Protein AF-A0A9W9V3A5-F1 (afdb_monomer_lite)

Foldseek 3Di:
DDDDDDPPPPVPDPPPDFDADDPCQDQDPDFFDWAWEDDVHIDIDTHGQLQFAKAFAAAALVGNVDTDMDGDRDQHDPPDGSPDDPLPPPVQCLWQQFQLVLCPVQDDCVQCVPPDNGPVSLQVVLVVCQVVCVVDDDDTNHPHPNNHGHDHPVSVVSSVVSSVVRCVVRPD

Radius of gyration: 18.37 Å; chains: 1; bounding box: 47×62×48 Å

Organism: Penicillium brevicompactum (NCBI:txid5074)

Secondary structure (DSSP, 8-state):
--PPP----GGGS--TT-----S--S--SS--EEEEEESSSEEEEEE-GGGS-EEEEEEETTEEEEEEEEE-GGG--TTS-TT---IIIIIHHIIIIIIHHHHHHHS-HHHHTTS-SSHHHHHHHHHHHHHHHTTS------------EEE-GGGHHHHHHHHHHHHHHH--

pLDDT: mean 73.58, std 19.22, range [29.83, 95.62]

Structure (mmCIF, N/CA/C/O backbone):
data_AF-A0A9W9V3A5-F1
#
_entry.id   AF-A0A9W9V3A5-F1
#
loop_
_atom_site.group_PDB
_atom_site.id
_atom_site.type_symbol
_atom_site.label_atom_id
_atom_site.label_alt_id
_atom_site.label_comp_id
_atom_site.label_asym_id
_atom_site.label_entity_id
_atom_site.label_seq_id
_atom_site.pdbx_PDB_ins_code
_atom_site.Cartn_x
_atom_site.Cartn_y
_atom_site.Cartn_z
_atom_site.occupancy
_atom_site.B_iso_or_equiv
_atom_site.auth_seq_id
_atom_site.auth_comp_id
_atom_site.auth_asym_id
_atom_site.auth_atom_id
_atom_site.pdbx_PDB_model_num
ATOM 1 N N . MET A 1 1 ? 33.929 40.866 1.825 1.00 35.31 1 MET A N 1
ATOM 2 C CA . MET A 1 1 ? 32.523 40.787 2.264 1.00 35.31 1 MET A CA 1
ATOM 3 C C . MET A 1 1 ? 31.870 39.691 1.436 1.00 35.31 1 MET A C 1
ATOM 5 O O . MET A 1 1 ? 31.402 39.958 0.341 1.00 35.31 1 MET A O 1
ATOM 9 N N . LEU A 1 2 ? 32.013 38.442 1.880 1.00 35.41 2 LEU A N 1
ATOM 10 C CA . LEU A 1 2 ? 31.436 37.262 1.236 1.00 35.41 2 LEU A CA 1
ATOM 11 C C . LEU A 1 2 ? 30.301 36.798 2.141 1.00 35.41 2 LEU A C 1
ATOM 13 O O . LEU A 1 2 ? 30.510 36.622 3.339 1.00 35.41 2 LEU A O 1
ATOM 17 N N . VAL A 1 3 ? 29.105 36.734 1.571 1.00 33.31 3 VAL A N 1
ATOM 18 C CA . VAL A 1 3 ? 27.872 36.361 2.258 1.00 33.31 3 VAL A CA 1
ATOM 19 C C . VAL A 1 3 ? 27.911 34.856 2.500 1.00 33.31 3 VAL A C 1
ATOM 21 O O . VAL A 1 3 ? 28.187 34.081 1.585 1.00 33.31 3 VAL A O 1
ATOM 24 N N . ASP A 1 4 ? 27.697 34.492 3.757 1.00 32.41 4 ASP A N 1
ATOM 25 C CA . ASP A 1 4 ? 27.685 33.134 4.286 1.00 32.41 4 ASP A CA 1
ATOM 26 C C . ASP A 1 4 ? 26.657 32.274 3.532 1.00 32.41 4 ASP A C 1
ATOM 28 O O . ASP A 1 4 ? 25.507 32.677 3.342 1.00 32.41 4 ASP A O 1
ATOM 32 N N . SER A 1 5 ? 27.082 31.100 3.066 1.00 32.78 5 SER A N 1
ATOM 33 C CA . SER A 1 5 ? 26.172 30.099 2.499 1.00 32.78 5 SER A CA 1
ATOM 34 C C . SER A 1 5 ? 25.372 29.466 3.643 1.00 32.78 5 SER A C 1
ATOM 36 O O . SER A 1 5 ? 25.963 29.183 4.687 1.00 32.78 5 SER A O 1
ATOM 38 N N . PRO A 1 6 ? 24.056 29.221 3.503 1.00 37.00 6 PRO A N 1
ATOM 39 C CA . PRO A 1 6 ? 23.270 28.652 4.589 1.00 37.00 6 PRO A CA 1
ATOM 40 C C . PRO A 1 6 ? 23.782 27.245 4.919 1.00 37.00 6 PRO A C 1
ATOM 42 O O . PRO A 1 6 ? 23.708 26.324 4.106 1.00 37.00 6 PRO A O 1
ATOM 45 N N . GLN A 1 7 ? 24.329 27.108 6.126 1.00 37.56 7 GLN A N 1
ATOM 46 C CA . GLN A 1 7 ? 24.749 25.850 6.732 1.00 37.56 7 GLN A CA 1
ATOM 47 C C . GLN A 1 7 ? 23.525 24.930 6.841 1.00 37.56 7 GLN A C 1
ATOM 49 O O . GLN A 1 7 ? 22.661 25.125 7.696 1.00 37.56 7 GLN A O 1
ATOM 54 N N . VAL A 1 8 ? 23.437 23.933 5.959 1.00 37.78 8 VAL A N 1
ATOM 55 C CA . VAL A 1 8 ? 22.486 22.826 6.107 1.00 37.78 8 VAL A CA 1
ATOM 56 C C . VAL A 1 8 ? 22.862 22.083 7.388 1.00 37.78 8 VAL A C 1
ATOM 58 O O . VAL A 1 8 ? 23.990 21.610 7.532 1.00 37.78 8 VAL A O 1
ATOM 61 N N . LEU A 1 9 ? 21.936 22.040 8.348 1.00 32.66 9 LEU A N 1
ATOM 62 C CA . LEU A 1 9 ? 22.164 21.461 9.669 1.00 32.66 9 LEU A CA 1
ATOM 63 C C . LEU A 1 9 ? 22.608 19.985 9.539 1.00 32.66 9 LEU A C 1
ATOM 65 O O . LEU A 1 9 ? 21.946 19.221 8.835 1.00 32.66 9 LEU A O 1
ATOM 69 N N . PRO A 1 10 ? 23.686 19.541 10.217 1.00 36.53 10 PRO A N 1
ATOM 70 C CA . PRO A 1 10 ? 24.295 18.216 10.012 1.00 36.53 10 PRO A CA 1
ATOM 71 C C . PRO A 1 10 ? 23.384 17.005 10.264 1.00 36.53 10 PRO A C 1
ATOM 73 O O . PRO A 1 10 ? 23.710 15.898 9.849 1.00 36.53 10 PRO A O 1
ATOM 76 N N . TRP A 1 11 ? 22.250 17.193 10.942 1.00 39.78 11 TRP A N 1
ATOM 77 C CA . TRP A 1 11 ? 21.275 16.139 11.235 1.00 39.78 11 TRP A CA 1
ATOM 78 C C . TRP A 1 11 ? 20.201 15.962 10.145 1.00 39.78 11 TRP A C 1
ATOM 80 O O . TRP A 1 11 ? 19.382 15.057 10.253 1.00 39.78 11 TRP A O 1
ATOM 90 N N . LEU A 1 12 ? 20.230 16.773 9.079 1.00 29.83 12 LEU A N 1
ATOM 91 C CA . LEU A 1 12 ? 19.416 16.601 7.864 1.00 29.83 12 LEU A CA 1
ATOM 92 C C . LEU A 1 12 ? 20.089 15.715 6.800 1.00 29.83 12 LEU A C 1
ATOM 94 O O . LEU A 1 12 ? 19.593 15.601 5.682 1.00 29.83 12 LEU A O 1
ATOM 98 N N . GLN A 1 13 ? 21.218 15.077 7.118 1.00 31.78 13 GLN A N 1
ATOM 99 C CA . GLN A 1 13 ? 21.800 14.071 6.234 1.00 31.78 13 GLN A CA 1
ATOM 100 C C . GLN A 1 13 ? 21.011 12.763 6.390 1.00 31.78 13 GLN A C 1
ATOM 102 O O . GLN A 1 13 ? 20.985 12.224 7.502 1.00 31.78 13 GLN A O 1
ATOM 107 N N . PRO A 1 14 ? 20.391 12.206 5.328 1.00 34.88 14 PRO A N 1
ATOM 108 C CA . PRO A 1 14 ? 19.878 10.848 5.409 1.00 34.88 14 PRO A CA 1
ATOM 109 C C . PRO A 1 14 ? 21.059 9.942 5.756 1.00 34.88 14 PRO A C 1
ATOM 111 O O . PRO A 1 14 ? 22.063 9.907 5.041 1.00 34.88 14 PRO A O 1
ATOM 114 N N . ALA A 1 15 ? 20.969 9.265 6.899 1.00 37.94 15 ALA A N 1
ATOM 115 C CA . ALA A 1 15 ? 21.978 8.331 7.368 1.00 37.94 15 ALA A CA 1
ATOM 116 C C . ALA A 1 15 ? 22.098 7.155 6.382 1.00 37.94 15 ALA A C 1
ATOM 118 O O . ALA A 1 15 ? 21.490 6.102 6.552 1.00 37.94 15 ALA A O 1
ATOM 119 N N . SER A 1 16 ? 22.894 7.328 5.328 1.00 46.62 16 SER A N 1
ATOM 120 C CA . SER A 1 16 ? 23.267 6.244 4.426 1.00 46.62 16 SER A CA 1
ATOM 121 C C . SER A 1 16 ? 24.001 5.157 5.222 1.00 46.62 16 SER A C 1
ATOM 123 O O . SER A 1 16 ? 25.076 5.411 5.760 1.00 46.62 16 SER A O 1
ATOM 125 N N . ASN A 1 17 ? 23.354 3.988 5.377 1.00 37.56 17 ASN A N 1
ATOM 126 C CA . ASN A 1 17 ? 23.959 2.637 5.419 1.00 37.56 17 ASN A CA 1
ATOM 127 C C . ASN A 1 17 ? 23.009 1.497 5.854 1.00 37.56 17 ASN A C 1
ATOM 129 O O . ASN A 1 17 ? 23.439 0.346 5.908 1.00 37.56 17 ASN A O 1
ATOM 133 N N . GLY A 1 18 ? 21.724 1.748 6.117 1.00 39.84 18 GLY A N 1
ATOM 134 C CA . GLY A 1 18 ? 20.725 0.676 6.222 1.00 39.84 18 GLY A CA 1
ATOM 135 C C . GLY A 1 18 ? 20.010 0.474 4.897 1.00 39.84 18 GLY A C 1
ATOM 136 O O . GLY A 1 18 ? 19.291 1.373 4.470 1.00 39.84 18 GLY A O 1
ATOM 137 N N . LYS A 1 19 ? 20.187 -0.674 4.231 1.00 41.69 19 LYS A N 1
ATOM 138 C CA . LYS A 1 19 ? 19.255 -1.047 3.158 1.00 41.69 19 LYS A CA 1
ATOM 139 C C . LYS A 1 19 ? 17.892 -1.328 3.810 1.00 41.69 19 LYS A C 1
ATOM 141 O O . LYS A 1 19 ? 17.880 -2.060 4.799 1.00 41.69 19 LYS A O 1
ATOM 146 N N . PRO A 1 20 ? 16.772 -0.790 3.295 1.00 47.53 20 PRO A N 1
ATOM 147 C CA . PRO A 1 20 ? 15.451 -1.262 3.697 1.00 47.53 20 PRO A CA 1
ATOM 148 C C . PRO A 1 20 ? 15.412 -2.781 3.510 1.00 47.53 20 PRO A C 1
ATOM 150 O O . PRO A 1 20 ? 15.894 -3.281 2.495 1.00 47.53 20 PRO A O 1
ATOM 153 N N . VAL A 1 21 ? 14.906 -3.530 4.486 1.00 49.16 21 VAL A N 1
ATOM 154 C CA . VAL A 1 21 ? 14.786 -4.984 4.369 1.00 49.16 21 VAL A CA 1
ATOM 155 C C . VAL A 1 21 ? 13.323 -5.309 4.560 1.00 49.16 21 VAL A C 1
ATOM 157 O O . VAL A 1 21 ? 12.792 -5.163 5.655 1.00 49.16 21 VAL A O 1
ATOM 160 N N . SER A 1 22 ? 12.672 -5.750 3.489 1.00 60.59 22 SER A N 1
ATOM 161 C CA . SER A 1 22 ? 11.325 -6.293 3.606 1.00 60.59 22 SER A CA 1
ATOM 162 C C . SER A 1 22 ? 11.315 -7.475 4.585 1.00 60.59 22 SER A C 1
ATOM 164 O O . SER A 1 22 ? 12.246 -8.285 4.597 1.00 60.59 22 SER A O 1
ATOM 166 N N . ASN A 1 23 ? 10.265 -7.591 5.396 1.00 63.81 23 ASN A N 1
ATOM 167 C CA . ASN A 1 23 ? 9.961 -8.779 6.198 1.00 63.81 23 ASN A CA 1
ATOM 168 C C . ASN A 1 23 ? 9.362 -9.923 5.352 1.00 63.81 23 ASN A C 1
ATOM 170 O O . ASN A 1 23 ? 9.443 -11.089 5.747 1.00 63.81 23 ASN A O 1
ATOM 174 N N . LEU A 1 24 ? 8.878 -9.637 4.139 1.00 73.75 24 LEU A N 1
ATOM 175 C CA . LEU A 1 24 ? 8.535 -10.634 3.125 1.00 73.75 24 LEU A CA 1
ATOM 176 C C . LEU A 1 24 ? 9.816 -11.137 2.435 1.00 73.75 24 LEU A C 1
ATOM 178 O O . LEU A 1 24 ? 10.090 -10.827 1.281 1.00 73.75 24 LEU A O 1
ATOM 182 N N . GLN A 1 25 ? 10.623 -11.918 3.156 1.00 67.69 25 GLN A N 1
ATOM 183 C CA . GLN A 1 25 ? 11.952 -12.368 2.700 1.00 67.69 25 GLN A CA 1
ATOM 184 C C . GLN A 1 25 ? 11.929 -13.690 1.921 1.00 67.69 25 GLN A C 1
ATOM 186 O O . GLN A 1 25 ? 12.895 -14.040 1.242 1.00 67.69 25 GLN A O 1
ATOM 191 N N . GLY A 1 26 ? 10.837 -14.449 2.035 1.00 67.62 26 GLY A N 1
ATOM 192 C CA . GLY A 1 26 ? 10.727 -15.810 1.521 1.00 67.62 26 GLY A CA 1
ATOM 193 C C . GLY A 1 26 ? 9.776 -15.950 0.336 1.00 67.62 26 GLY A C 1
ATOM 194 O O . GLY A 1 26 ? 8.826 -15.184 0.150 1.00 67.62 26 GLY A O 1
ATOM 195 N N . SER A 1 27 ? 9.986 -16.993 -0.469 1.00 69.38 27 SER A N 1
ATOM 196 C CA . SER A 1 27 ? 8.950 -17.420 -1.408 1.00 69.38 27 SER A CA 1
ATOM 197 C C . SER A 1 27 ? 7.781 -17.997 -0.626 1.00 69.38 27 SER A C 1
ATOM 199 O O . SER A 1 27 ? 7.885 -19.081 -0.062 1.00 69.38 27 SER A O 1
ATOM 201 N N . LEU A 1 28 ? 6.650 -17.300 -0.648 1.00 73.75 28 LEU A N 1
ATOM 202 C CA . LEU A 1 28 ? 5.370 -17.928 -0.353 1.00 73.75 28 LEU A CA 1
ATOM 203 C C . LEU A 1 28 ? 5.095 -18.982 -1.441 1.00 73.75 28 LEU A C 1
ATOM 205 O O . LEU A 1 28 ? 5.485 -18.786 -2.599 1.00 73.75 28 LEU A O 1
ATOM 209 N N . HIS A 1 29 ? 4.432 -20.089 -1.095 1.00 77.56 29 HIS A N 1
ATOM 210 C CA . HIS A 1 29 ? 3.949 -21.102 -2.052 1.00 77.56 29 HIS A CA 1
ATOM 211 C C . HIS A 1 29 ? 2.730 -20.589 -2.838 1.00 77.56 29 HIS A C 1
ATOM 213 O O . HIS A 1 29 ? 1.709 -21.257 -2.958 1.00 77.56 29 HIS A O 1
ATOM 219 N N . LEU A 1 30 ? 2.836 -19.360 -3.329 1.00 82.00 30 LEU A N 1
ATOM 220 C CA . LEU A 1 30 ? 1.846 -18.683 -4.142 1.00 82.00 30 LEU A CA 1
ATOM 221 C C . LEU A 1 30 ? 2.347 -18.628 -5.577 1.00 82.00 30 LEU A C 1
ATOM 223 O O . LEU A 1 30 ? 3.558 -18.588 -5.834 1.00 82.00 30 LEU A O 1
ATOM 227 N N . ASP A 1 31 ? 1.404 -18.594 -6.512 1.00 85.94 31 ASP A N 1
ATOM 228 C CA . ASP A 1 31 ? 1.739 -18.391 -7.909 1.00 85.94 31 ASP A CA 1
ATOM 229 C C . ASP A 1 31 ? 2.520 -17.090 -8.086 1.00 85.94 31 ASP A C 1
ATOM 231 O O . ASP A 1 31 ? 2.234 -16.049 -7.487 1.00 85.94 31 ASP A O 1
ATOM 235 N N . ARG A 1 32 ? 3.530 -17.151 -8.954 1.00 90.19 32 ARG A N 1
ATOM 236 C CA . ARG A 1 32 ? 4.250 -15.953 -9.388 1.00 90.19 32 ARG A CA 1
ATOM 237 C C . ARG A 1 32 ? 3.258 -14.967 -10.002 1.00 90.19 32 ARG A C 1
ATOM 239 O O . ARG A 1 32 ? 2.306 -15.385 -10.646 1.00 90.19 32 ARG A O 1
ATOM 246 N N . ILE A 1 33 ? 3.514 -13.672 -9.891 1.00 91.06 33 ILE A N 1
ATOM 247 C CA . ILE A 1 33 ? 2.696 -12.632 -10.523 1.00 91.06 33 ILE A CA 1
ATOM 248 C C . ILE A 1 33 ? 3.418 -12.021 -11.720 1.00 91.06 33 ILE A C 1
ATOM 250 O O . ILE A 1 33 ? 4.641 -12.128 -11.854 1.00 91.06 33 ILE A O 1
ATOM 254 N N . SER A 1 34 ? 2.645 -11.432 -12.631 1.00 93.38 34 SER A N 1
ATOM 255 C CA . SER A 1 34 ? 3.188 -10.725 -13.791 1.00 93.38 34 SER A CA 1
ATOM 256 C C . SER A 1 34 ? 3.684 -9.351 -13.359 1.00 93.38 34 SER A C 1
ATOM 258 O O . SER A 1 34 ? 2.938 -8.591 -12.752 1.00 93.38 34 SER A O 1
ATOM 260 N N . VAL A 1 35 ? 4.941 -9.049 -13.672 1.00 92.38 35 VAL A N 1
ATOM 261 C CA . VAL A 1 35 ? 5.561 -7.740 -13.445 1.00 92.38 35 VAL A CA 1
ATOM 262 C C . VAL A 1 35 ? 5.892 -7.092 -14.778 1.00 92.38 35 VAL A C 1
ATOM 264 O O . VAL A 1 35 ? 6.255 -7.786 -15.734 1.00 92.38 35 VAL A O 1
ATOM 267 N N . HIS A 1 36 ? 5.793 -5.768 -14.831 1.00 89.81 36 HIS A N 1
ATOM 268 C CA . HIS A 1 36 ? 5.954 -4.980 -16.047 1.00 89.81 36 HIS A CA 1
ATOM 269 C C . HIS A 1 36 ? 6.958 -3.862 -15.805 1.00 89.81 36 HIS A C 1
ATOM 271 O O . HIS A 1 36 ? 6.952 -3.243 -14.745 1.00 89.81 36 HIS A O 1
ATOM 277 N N . TRP A 1 37 ? 7.821 -3.603 -16.785 1.00 88.81 37 TRP A N 1
ATOM 278 C CA . TRP A 1 37 ? 8.745 -2.475 -16.724 1.00 88.81 37 TRP A CA 1
ATOM 279 C C . TRP A 1 37 ? 9.079 -1.954 -18.114 1.00 88.81 37 TRP A C 1
ATOM 281 O O . TRP A 1 37 ? 8.991 -2.683 -19.105 1.00 88.81 37 TRP A O 1
ATOM 291 N N . HIS A 1 38 ? 9.462 -0.682 -18.181 1.00 82.81 38 HIS A N 1
ATOM 292 C CA . HIS A 1 38 ? 9.751 0.004 -19.436 1.00 82.81 38 HIS A CA 1
ATOM 293 C C . HIS A 1 38 ? 11.222 0.392 -19.522 1.00 82.81 38 HIS A C 1
ATOM 295 O O . HIS A 1 38 ? 11.650 1.319 -18.837 1.00 82.81 38 HIS A O 1
ATOM 301 N N . ASP A 1 39 ? 11.992 -0.329 -20.322 1.00 79.75 39 ASP A N 1
ATOM 302 C CA . ASP A 1 39 ? 13.372 0.044 -20.655 1.00 79.75 39 ASP A CA 1
ATOM 303 C C . ASP A 1 39 ? 13.361 0.823 -21.984 1.00 79.75 39 ASP A C 1
ATOM 305 O O . ASP A 1 39 ? 12.627 1.801 -22.081 1.00 79.75 39 ASP A O 1
ATOM 309 N N . ASP A 1 40 ? 14.016 0.342 -23.045 1.00 85.06 40 ASP A N 1
ATOM 310 C CA . ASP A 1 40 ? 13.791 0.838 -24.421 1.00 85.06 40 ASP A CA 1
ATOM 311 C C . ASP A 1 40 ? 12.470 0.342 -25.039 1.00 85.06 40 ASP A C 1
ATOM 313 O O . ASP A 1 40 ? 11.973 0.863 -26.034 1.00 85.06 40 ASP A O 1
ATOM 317 N N . ARG A 1 41 ? 11.919 -0.737 -24.477 1.00 88.31 41 ARG A N 1
ATOM 318 C CA . ARG A 1 41 ? 10.671 -1.378 -24.902 1.00 88.31 41 ARG A CA 1
ATOM 319 C C . ARG A 1 41 ? 9.942 -1.949 -23.691 1.00 88.31 41 ARG A C 1
ATOM 321 O O . ARG A 1 41 ? 10.610 -2.319 -22.717 1.00 88.31 41 ARG A O 1
ATOM 328 N N . PRO A 1 42 ? 8.607 -2.085 -23.742 1.00 89.94 42 PRO A N 1
ATOM 329 C CA . PRO A 1 42 ? 7.855 -2.738 -22.681 1.00 89.94 42 PRO A CA 1
ATOM 330 C C . PRO A 1 42 ? 8.325 -4.186 -22.501 1.00 89.94 42 PRO A C 1
ATOM 332 O O . PRO A 1 42 ? 8.502 -4.937 -23.465 1.00 89.94 42 PRO A O 1
ATOM 335 N N . ARG A 1 43 ? 8.555 -4.573 -21.247 1.00 91.69 43 ARG A N 1
ATOM 336 C CA . ARG A 1 43 ? 8.970 -5.919 -20.847 1.00 91.69 43 ARG A CA 1
ATOM 337 C C . ARG A 1 43 ? 7.994 -6.494 -19.830 1.00 91.69 43 ARG A C 1
ATOM 339 O O . ARG A 1 43 ? 7.346 -5.765 -19.080 1.00 91.69 43 ARG A O 1
ATOM 346 N N . THR A 1 44 ? 7.926 -7.820 -19.782 1.00 93.19 44 THR A N 1
ATOM 347 C CA . THR A 1 44 ? 7.107 -8.552 -18.812 1.00 93.19 44 THR A CA 1
ATOM 348 C C . THR A 1 44 ? 7.851 -9.786 -18.329 1.00 93.19 44 THR A C 1
ATOM 350 O O . THR A 1 44 ? 8.570 -10.429 -19.094 1.00 93.19 44 THR A O 1
ATOM 353 N N . ALA A 1 45 ? 7.691 -10.119 -17.051 1.00 93.12 45 ALA A N 1
ATOM 354 C CA . ALA A 1 45 ? 8.225 -11.339 -16.459 1.00 93.12 45 ALA A CA 1
ATOM 355 C C . ALA A 1 45 ? 7.289 -11.877 -15.373 1.00 93.12 45 ALA A C 1
ATOM 357 O O . ALA A 1 45 ? 6.367 -11.194 -14.936 1.00 93.12 45 ALA A O 1
ATOM 358 N N . ARG A 1 46 ? 7.548 -13.106 -14.916 1.00 93.75 46 ARG A N 1
ATOM 359 C CA . ARG A 1 46 ? 6.877 -13.705 -13.754 1.00 93.75 46 ARG A CA 1
ATOM 360 C C . ARG A 1 46 ? 7.822 -13.688 -12.556 1.00 93.75 46 ARG A C 1
ATOM 362 O O . ARG A 1 46 ? 8.971 -14.129 -12.682 1.00 93.75 46 ARG A O 1
ATOM 369 N N . ARG A 1 47 ? 7.359 -13.183 -11.414 1.00 90.75 47 ARG A N 1
ATOM 370 C CA . ARG A 1 47 ? 8.149 -13.042 -10.179 1.00 90.75 47 ARG A CA 1
ATOM 371 C C . ARG A 1 47 ? 7.372 -13.520 -8.962 1.00 90.75 47 ARG A C 1
ATOM 373 O O . ARG A 1 47 ? 6.151 -13.412 -8.930 1.00 90.75 47 ARG A O 1
ATOM 380 N N . SER A 1 48 ? 8.080 -14.072 -7.980 1.00 89.56 48 SER A N 1
ATOM 381 C CA . SER A 1 48 ? 7.481 -14.340 -6.668 1.00 89.56 48 SER A CA 1
ATOM 382 C C . SER A 1 48 ? 7.120 -13.013 -5.985 1.00 89.56 48 SER A C 1
ATOM 384 O O . SER A 1 48 ? 7.709 -11.978 -6.303 1.00 89.56 48 SER A O 1
ATOM 386 N N . LEU A 1 49 ? 6.173 -13.028 -5.042 1.00 87.31 49 LEU A N 1
ATOM 387 C CA . LEU A 1 49 ? 5.697 -11.801 -4.382 1.00 87.31 49 LEU A CA 1
ATOM 388 C C . LEU A 1 49 ? 6.825 -11.017 -3.696 1.00 87.31 49 LEU A C 1
ATOM 390 O O . LEU A 1 49 ? 6.949 -9.822 -3.935 1.00 87.31 49 LEU A O 1
ATOM 394 N N . HIS A 1 50 ? 7.720 -11.702 -2.973 1.00 84.44 50 HIS A N 1
ATOM 395 C CA . HIS A 1 50 ? 8.893 -11.080 -2.340 1.00 84.44 50 HIS A CA 1
ATOM 396 C C . HIS A 1 50 ? 9.873 -10.434 -3.332 1.00 84.44 50 HIS A C 1
ATOM 398 O O . HIS A 1 50 ? 10.744 -9.688 -2.929 1.00 84.44 50 HIS A O 1
ATOM 404 N N . GLN A 1 51 ? 9.778 -10.726 -4.631 1.00 86.62 51 GLN A N 1
ATOM 405 C CA . GLN A 1 51 ? 10.630 -10.123 -5.666 1.00 86.62 51 GLN A CA 1
ATOM 406 C C . GLN A 1 51 ? 9.932 -8.975 -6.402 1.00 86.62 51 GLN A C 1
ATOM 408 O O . GLN A 1 51 ? 10.508 -8.384 -7.316 1.00 86.62 51 GLN A O 1
ATOM 413 N N . THR A 1 52 ? 8.672 -8.707 -6.069 1.00 87.38 52 THR A N 1
ATOM 414 C CA . THR A 1 52 ? 7.878 -7.625 -6.651 1.00 87.38 52 THR A CA 1
ATOM 415 C C . THR A 1 52 ? 7.912 -6.437 -5.706 1.00 87.38 52 THR A C 1
ATOM 417 O O . THR A 1 52 ? 7.865 -6.674 -4.502 1.00 87.38 52 THR A O 1
ATOM 420 N N . PRO A 1 53 ? 7.968 -5.183 -6.190 1.00 86.25 53 PRO A N 1
ATOM 421 C CA . PRO A 1 53 ? 7.969 -4.060 -5.277 1.00 86.25 53 PRO A CA 1
ATOM 422 C C . PRO A 1 53 ? 6.739 -4.024 -4.390 1.00 86.25 53 PRO A C 1
ATOM 424 O O . PRO A 1 53 ? 5.633 -4.259 -4.879 1.00 86.25 53 PRO A O 1
ATOM 427 N N . HIS A 1 54 ? 6.934 -3.787 -3.097 1.00 82.50 54 HIS A N 1
ATOM 428 C CA . HIS A 1 54 ? 5.850 -3.833 -2.126 1.00 82.50 54 HIS A CA 1
ATOM 429 C C . HIS A 1 54 ? 6.113 -2.984 -0.886 1.00 82.50 54 HIS A C 1
ATOM 431 O O . HIS A 1 54 ? 7.255 -2.662 -0.568 1.00 82.50 54 HIS A O 1
ATOM 437 N N . LEU A 1 55 ? 5.024 -2.668 -0.189 1.00 79.12 55 LEU A N 1
ATOM 438 C CA . LEU A 1 55 ? 5.008 -2.029 1.123 1.00 79.12 55 LEU A CA 1
ATOM 439 C C . LEU A 1 55 ? 4.284 -2.929 2.121 1.00 79.12 55 LEU A C 1
ATOM 441 O O . LEU A 1 55 ? 3.252 -3.519 1.784 1.00 79.12 55 LEU A O 1
ATOM 445 N N . SER A 1 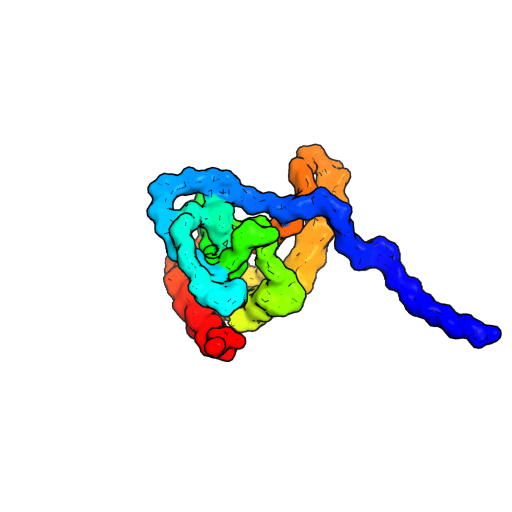56 ? 4.806 -3.002 3.344 1.00 77.75 56 SER A N 1
ATOM 446 C CA . SER A 1 56 ? 4.063 -3.541 4.482 1.00 77.75 56 SER A CA 1
ATOM 447 C C . SER A 1 56 ? 3.006 -2.515 4.879 1.00 77.75 56 SER A C 1
ATOM 449 O O . SER A 1 56 ? 3.325 -1.365 5.185 1.00 77.75 56 SER A O 1
ATOM 451 N N . PHE A 1 57 ? 1.739 -2.903 4.774 1.00 78.62 57 PHE A N 1
ATOM 452 C CA . PHE A 1 57 ? 0.604 -1.996 4.922 1.00 78.62 57 PHE A CA 1
ATOM 453 C C . PHE A 1 57 ? -0.022 -2.024 6.314 1.00 78.62 57 PHE A C 1
ATOM 455 O O . PHE A 1 57 ? -0.616 -1.034 6.740 1.00 78.62 57 PHE A O 1
ATOM 462 N N . GLY A 1 58 ? 0.066 -3.160 7.001 1.00 79.88 58 GLY A N 1
ATOM 463 C CA . GLY A 1 58 ? -0.473 -3.291 8.343 1.00 79.88 58 GLY A CA 1
ATOM 464 C C . GLY A 1 58 ? -0.774 -4.724 8.729 1.00 79.88 58 GLY A C 1
ATOM 465 O O . GLY A 1 58 ? -0.380 -5.675 8.056 1.00 79.88 58 GLY A O 1
ATOM 466 N N . ARG A 1 59 ? -1.494 -4.866 9.835 1.00 82.62 59 ARG A N 1
ATOM 467 C CA . ARG A 1 59 ? -1.977 -6.128 10.385 1.00 82.62 59 ARG A CA 1
ATOM 468 C C . ARG A 1 59 ? -3.472 -6.048 10.626 1.00 82.62 59 ARG A C 1
ATOM 470 O O . ARG A 1 59 ? -4.038 -4.965 10.769 1.00 82.62 59 ARG A O 1
ATOM 477 N N . LEU A 1 60 ? -4.118 -7.202 10.680 1.00 83.88 60 LEU A N 1
ATOM 478 C CA . LEU A 1 60 ? -5.521 -7.268 11.067 1.00 83.88 60 LEU A CA 1
ATOM 479 C C . LEU A 1 60 ? -5.662 -7.137 12.584 1.00 83.88 60 LEU A C 1
ATOM 481 O O . LEU A 1 60 ? -4.996 -7.848 13.330 1.00 83.88 60 LEU A O 1
ATOM 485 N N . GLU A 1 61 ? -6.572 -6.276 13.039 1.00 81.44 61 GLU A N 1
ATOM 486 C CA . GLU A 1 61 ? -6.794 -6.010 14.470 1.00 81.44 61 GLU A CA 1
ATOM 487 C C . GLU A 1 61 ? -7.140 -7.290 15.256 1.00 81.44 61 GLU A C 1
ATOM 489 O O . GLU A 1 61 ? -6.627 -7.514 16.349 1.00 81.44 61 GLU A O 1
ATOM 494 N N . ASN A 1 62 ? -7.939 -8.178 14.654 1.00 82.12 62 ASN A N 1
ATOM 495 C CA . ASN A 1 62 ? -8.348 -9.452 15.258 1.00 82.12 62 ASN A CA 1
ATOM 496 C C . ASN A 1 62 ? -7.422 -10.635 14.915 1.00 82.12 62 ASN A C 1
ATOM 498 O O . ASN A 1 62 ? -7.607 -11.719 15.461 1.00 82.12 62 ASN A O 1
ATOM 502 N N . PHE A 1 63 ? -6.465 -10.441 14.002 1.00 82.75 63 PHE A N 1
ATOM 503 C CA . PHE A 1 63 ? -5.532 -11.470 13.524 1.00 82.75 63 PHE A CA 1
ATOM 504 C C . PHE A 1 63 ? -4.140 -10.846 13.334 1.00 82.75 63 PHE A C 1
ATOM 506 O O . PHE A 1 63 ? -3.705 -10.632 12.200 1.00 82.75 63 PHE A O 1
ATOM 513 N N . PRO A 1 64 ? -3.442 -10.483 14.425 1.00 76.69 64 PRO A N 1
ATOM 514 C CA . PRO A 1 64 ? -2.168 -9.766 14.356 1.00 76.69 64 PRO A CA 1
ATOM 515 C C . PRO A 1 64 ? -1.044 -10.571 13.683 1.00 76.69 64 PRO A C 1
ATOM 517 O O . PRO A 1 64 ? -0.041 -9.997 13.266 1.00 76.69 64 PRO A O 1
ATOM 520 N N . GLU A 1 65 ? -1.195 -11.889 13.563 1.00 80.69 65 GLU A N 1
ATOM 521 C CA . GLU A 1 65 ? -0.323 -12.764 12.778 1.00 80.69 65 GLU A CA 1
ATOM 522 C C . GLU A 1 65 ? -0.500 -12.606 11.259 1.00 80.69 65 GLU A C 1
ATOM 524 O O . GLU A 1 65 ? 0.352 -13.053 10.490 1.00 80.69 65 GLU A O 1
ATOM 529 N N . VAL A 1 66 ? -1.591 -11.973 10.817 1.00 82.44 66 VAL A N 1
ATOM 530 C CA . VAL A 1 66 ? -1.873 -11.701 9.408 1.00 82.44 66 VAL A CA 1
ATOM 531 C C . VAL A 1 66 ? -1.371 -10.310 9.055 1.00 82.44 66 VAL A C 1
ATOM 533 O O . VAL A 1 66 ? -1.944 -9.294 9.450 1.00 82.44 66 VAL A O 1
ATOM 536 N N . GLU A 1 67 ? -0.310 -10.281 8.257 1.00 83.06 67 GLU A N 1
ATOM 537 C CA . GLU A 1 67 ? 0.242 -9.062 7.679 1.00 83.06 67 GLU A CA 1
ATOM 538 C C . GLU A 1 67 ? -0.321 -8.810 6.281 1.00 83.06 67 GLU A C 1
ATOM 540 O O . GLU A 1 67 ? -0.470 -9.718 5.459 1.00 83.06 67 GLU A O 1
ATOM 545 N N . ILE A 1 68 ? -0.614 -7.546 6.010 1.00 84.81 68 ILE A N 1
ATOM 546 C CA . ILE A 1 68 ? -1.155 -7.075 4.746 1.00 84.81 68 ILE A CA 1
ATOM 547 C C . ILE A 1 68 ? -0.045 -6.351 4.003 1.00 84.81 68 ILE A C 1
ATOM 549 O O . ILE A 1 68 ? 0.628 -5.479 4.551 1.00 84.81 68 ILE A O 1
ATOM 553 N N . TYR A 1 69 ? 0.105 -6.694 2.729 1.00 85.62 69 TYR A N 1
ATOM 554 C CA . TYR A 1 69 ? 1.091 -6.102 1.839 1.00 85.62 69 TYR A CA 1
ATOM 555 C C . TYR A 1 69 ? 0.407 -5.490 0.630 1.00 85.62 69 TYR A C 1
ATOM 557 O O . TYR A 1 69 ? -0.535 -6.055 0.070 1.00 85.62 69 TYR A O 1
ATOM 565 N N . LEU A 1 70 ? 0.938 -4.359 0.188 1.00 85.56 70 LEU A N 1
ATOM 566 C CA . LEU A 1 70 ? 0.549 -3.718 -1.058 1.00 85.56 70 LEU A CA 1
ATOM 567 C C . LEU A 1 70 ? 1.646 -3.935 -2.087 1.00 85.56 70 LEU A C 1
ATOM 569 O O . LEU A 1 70 ? 2.799 -3.594 -1.846 1.00 85.56 70 LEU A O 1
ATOM 573 N N . LEU A 1 71 ? 1.283 -4.518 -3.226 1.00 87.44 71 LEU A N 1
ATOM 574 C CA . LEU A 1 71 ? 2.207 -4.875 -4.301 1.00 87.44 71 LEU A CA 1
ATOM 575 C C . LEU A 1 71 ? 2.094 -3.880 -5.459 1.00 87.44 71 LEU A C 1
ATOM 577 O O . LEU A 1 71 ? 0.994 -3.500 -5.860 1.00 87.44 71 LEU A O 1
ATOM 581 N N . PHE A 1 72 ? 3.231 -3.552 -6.072 1.00 87.00 72 PHE A N 1
ATOM 582 C CA . PHE A 1 72 ? 3.349 -2.619 -7.193 1.00 87.00 72 PHE A CA 1
ATOM 583 C C . PHE A 1 72 ? 4.068 -3.271 -8.391 1.00 87.00 72 PHE A C 1
ATOM 585 O O . PHE A 1 72 ? 5.217 -2.941 -8.698 1.00 87.00 72 PHE A O 1
ATOM 592 N N . PRO A 1 73 ? 3.413 -4.190 -9.129 1.00 89.38 73 PRO A N 1
ATOM 593 C CA . PRO A 1 73 ? 4.060 -4.963 -10.197 1.00 89.38 73 PRO A CA 1
ATOM 594 C C . PRO A 1 73 ? 4.594 -4.128 -11.368 1.00 89.38 73 PRO A C 1
ATOM 596 O O . PRO A 1 73 ? 5.489 -4.578 -12.083 1.00 89.38 73 PRO A O 1
ATOM 599 N N . HIS A 1 74 ? 4.053 -2.923 -11.559 1.00 86.81 74 HIS A N 1
ATOM 600 C CA . HIS A 1 74 ? 4.454 -1.976 -12.606 1.00 86.81 74 HIS A CA 1
ATOM 601 C C . HIS A 1 74 ? 5.649 -1.095 -12.209 1.00 86.81 74 HIS A C 1
ATOM 603 O O . HIS A 1 74 ? 6.216 -0.415 -13.060 1.00 86.81 74 HIS A O 1
ATOM 609 N N . LEU A 1 75 ? 6.052 -1.117 -10.933 1.00 84.50 75 LEU A N 1
ATOM 610 C CA . LEU A 1 75 ? 7.259 -0.437 -10.456 1.00 84.50 75 LEU A CA 1
ATOM 611 C C . LEU A 1 75 ? 8.498 -1.341 -10.502 1.00 84.50 75 LEU A C 1
ATOM 613 O O . LEU A 1 75 ? 9.595 -0.898 -10.164 1.00 84.50 75 LEU A O 1
ATOM 617 N N . TYR A 1 76 ? 8.347 -2.604 -10.916 1.00 87.56 76 TYR A N 1
ATOM 618 C CA . TYR A 1 76 ? 9.451 -3.557 -10.964 1.00 87.56 76 TYR A CA 1
ATOM 619 C C . TYR A 1 76 ? 10.581 -3.052 -11.864 1.00 87.56 76 TYR A C 1
ATOM 621 O O . TYR A 1 76 ? 10.358 -2.579 -12.975 1.00 87.56 76 TYR A O 1
ATOM 629 N N . ARG A 1 77 ? 11.824 -3.197 -11.407 1.00 85.00 77 ARG A N 1
ATOM 630 C CA . ARG A 1 77 ? 13.027 -2.942 -12.202 1.00 85.00 77 ARG A CA 1
ATOM 631 C C . ARG A 1 77 ? 14.053 -4.025 -11.888 1.00 85.00 77 ARG A C 1
ATOM 633 O O . ARG A 1 77 ? 14.358 -4.208 -10.718 1.00 85.00 77 ARG A O 1
ATOM 640 N N . PRO A 1 78 ? 14.636 -4.711 -12.889 1.00 84.56 78 PRO A N 1
ATOM 641 C CA . PRO A 1 78 ? 15.688 -5.696 -12.629 1.00 84.56 78 PRO A CA 1
ATOM 642 C C . PRO A 1 78 ? 16.920 -5.121 -11.915 1.00 84.56 78 PRO A C 1
ATOM 644 O O . PRO A 1 78 ? 17.626 -5.860 -11.242 1.00 84.56 78 PRO A O 1
ATOM 647 N N . SER A 1 79 ? 17.187 -3.824 -12.091 1.00 81.69 79 SER A N 1
ATOM 648 C CA . SER A 1 79 ? 18.327 -3.110 -11.512 1.00 81.69 79 SER A CA 1
ATOM 649 C C . SER A 1 79 ? 18.076 -2.543 -10.113 1.00 81.69 79 SER A C 1
ATOM 651 O O . SER A 1 79 ? 19.008 -1.997 -9.529 1.00 81.69 79 SER A O 1
ATOM 653 N N . ARG A 1 80 ? 16.846 -2.629 -9.590 1.00 75.62 80 ARG A N 1
ATOM 654 C CA . ARG A 1 80 ? 16.491 -2.117 -8.262 1.00 75.62 80 ARG A CA 1
ATOM 655 C C . ARG A 1 80 ? 16.080 -3.251 -7.346 1.00 75.62 80 ARG A C 1
ATOM 657 O O . ARG A 1 80 ? 15.502 -4.247 -7.784 1.00 75.62 80 ARG A O 1
ATOM 664 N N . ASP A 1 81 ? 16.359 -3.058 -6.067 1.00 71.69 81 ASP A N 1
ATOM 665 C CA . ASP A 1 81 ? 15.832 -3.932 -5.037 1.00 71.69 81 ASP A CA 1
ATOM 666 C C . ASP A 1 81 ? 14.304 -3.742 -4.938 1.00 71.69 81 ASP A C 1
ATOM 668 O O . ASP A 1 81 ? 13.765 -2.675 -5.223 1.00 71.69 81 ASP A O 1
ATOM 672 N N . HIS A 1 82 ? 13.568 -4.786 -4.560 1.00 64.69 82 HIS A N 1
ATOM 673 C CA . HIS A 1 82 ? 12.100 -4.744 -4.545 1.00 64.69 82 HIS A CA 1
ATOM 674 C C . HIS A 1 82 ? 11.536 -3.822 -3.450 1.00 64.69 82 HIS A C 1
ATOM 676 O O . HIS A 1 82 ? 10.446 -3.288 -3.589 1.00 64.69 82 HIS A O 1
ATOM 682 N N . TRP A 1 83 ? 12.271 -3.580 -2.371 1.00 64.50 83 TRP A N 1
ATOM 683 C CA . TRP A 1 83 ? 11.874 -2.618 -1.338 1.00 64.50 83 TRP A CA 1
ATOM 684 C C . TRP A 1 83 ? 12.137 -1.153 -1.734 1.00 64.50 83 TRP A C 1
ATOM 686 O O . TRP A 1 83 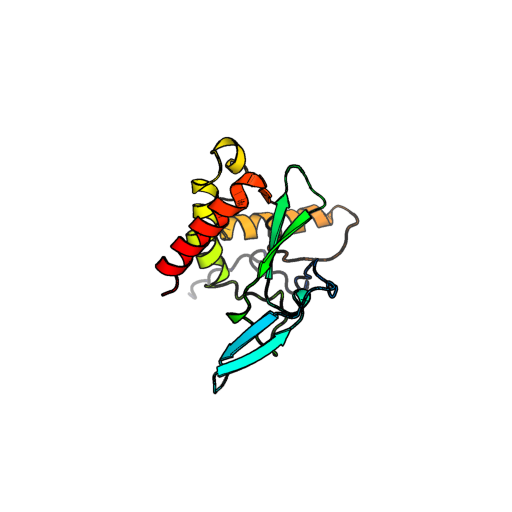? 11.741 -0.245 -1.009 1.00 64.50 83 TRP A O 1
ATOM 696 N N . ASP A 1 84 ? 12.815 -0.904 -2.860 1.00 66.44 84 ASP A N 1
ATOM 697 C CA . ASP A 1 84 ? 13.179 0.437 -3.320 1.00 66.44 84 ASP A CA 1
ATOM 698 C C . ASP A 1 84 ? 12.061 1.044 -4.187 1.00 66.44 84 ASP A C 1
ATOM 700 O O . ASP A 1 84 ? 12.078 0.993 -5.423 1.00 66.44 84 ASP A O 1
ATOM 704 N N . ILE A 1 85 ? 11.040 1.584 -3.517 1.00 68.75 85 ILE A N 1
ATOM 705 C CA . ILE A 1 85 ? 9.988 2.387 -4.149 1.00 68.75 85 ILE A CA 1
ATOM 706 C C . ILE A 1 85 ? 10.468 3.846 -4.171 1.00 68.75 85 ILE A C 1
ATOM 708 O O . ILE A 1 85 ? 10.749 4.387 -3.103 1.00 68.75 85 ILE A O 1
ATOM 712 N N . PRO A 1 86 ? 10.555 4.505 -5.346 1.00 65.06 86 PRO A N 1
ATOM 713 C CA . PRO A 1 86 ? 11.074 5.867 -5.444 1.00 65.06 86 PRO A CA 1
ATOM 714 C C . PRO A 1 86 ? 10.318 6.834 -4.525 1.00 65.06 86 PRO A C 1
ATOM 716 O O . PRO A 1 86 ? 9.127 7.096 -4.723 1.00 65.06 86 PRO A O 1
ATOM 719 N N . VAL A 1 87 ? 11.034 7.340 -3.520 1.00 56.12 87 VAL A N 1
ATOM 720 C CA . VAL A 1 87 ? 10.475 8.106 -2.397 1.00 56.12 87 VAL A CA 1
ATOM 721 C C . VAL A 1 87 ? 9.985 9.489 -2.831 1.00 56.12 87 VAL A C 1
ATOM 723 O O . VAL A 1 87 ? 8.956 9.946 -2.344 1.00 56.12 87 VAL A O 1
ATOM 726 N N . GLU A 1 88 ? 10.682 10.141 -3.763 1.00 57.47 88 GLU A N 1
ATOM 727 C CA . GLU A 1 88 ? 10.530 11.589 -3.970 1.00 57.47 88 GLU A CA 1
ATOM 728 C C . GLU A 1 88 ? 9.156 11.999 -4.531 1.00 57.47 88 GLU A C 1
ATOM 730 O O . GLU A 1 88 ? 8.574 12.943 -4.008 1.00 57.47 88 GLU A O 1
ATOM 735 N N . ASP A 1 89 ? 8.566 11.238 -5.465 1.00 63.66 89 ASP A N 1
ATOM 736 C CA . ASP A 1 89 ? 7.252 11.585 -6.044 1.00 63.66 89 ASP A CA 1
ATOM 737 C C . ASP A 1 89 ? 6.176 10.511 -5.840 1.00 63.66 89 ASP A C 1
ATOM 739 O O . ASP A 1 89 ? 5.040 10.818 -5.463 1.00 63.66 89 ASP A O 1
ATOM 743 N N . TYR A 1 90 ? 6.505 9.239 -6.085 1.00 74.75 90 TYR A N 1
ATOM 744 C CA . TYR A 1 90 ? 5.507 8.165 -6.097 1.00 74.75 90 TYR A CA 1
ATOM 745 C C . TYR A 1 90 ? 5.031 7.814 -4.695 1.00 74.75 90 TYR A C 1
ATOM 747 O O . TYR A 1 90 ? 3.826 7.695 -4.489 1.00 74.75 90 TYR A O 1
ATOM 755 N N . TYR A 1 91 ? 5.949 7.677 -3.735 1.00 78.62 91 TYR A N 1
ATOM 756 C CA . TYR A 1 91 ? 5.592 7.330 -2.362 1.00 78.62 91 TYR A CA 1
ATOM 757 C C . TYR A 1 91 ? 4.762 8.428 -1.689 1.00 78.62 91 TYR A C 1
ATOM 759 O O . TYR A 1 91 ? 3.699 8.139 -1.139 1.00 78.62 91 TYR A O 1
ATOM 767 N N . THR A 1 92 ? 5.199 9.687 -1.785 1.00 82.19 92 THR A N 1
ATOM 768 C CA . THR A 1 92 ? 4.479 10.840 -1.222 1.00 82.19 92 THR A CA 1
ATOM 769 C C . THR A 1 92 ? 3.099 10.990 -1.856 1.00 82.19 92 THR A C 1
ATOM 771 O O . THR A 1 92 ? 2.096 11.044 -1.150 1.00 82.19 92 THR A O 1
ATOM 774 N N . THR A 1 93 ? 3.015 10.959 -3.192 1.00 86.06 93 THR A N 1
ATOM 775 C CA . THR A 1 93 ? 1.733 11.044 -3.911 1.00 86.06 93 THR A CA 1
ATOM 776 C C . THR A 1 93 ? 0.803 9.896 -3.530 1.00 86.06 93 THR A C 1
ATOM 778 O O . THR A 1 93 ? -0.375 10.118 -3.246 1.00 86.06 93 THR A O 1
ATOM 781 N N . TRP A 1 94 ? 1.319 8.667 -3.507 1.00 85.62 94 TRP A N 1
ATOM 782 C CA . TRP A 1 94 ? 0.540 7.490 -3.148 1.00 85.62 94 TRP A CA 1
ATOM 783 C C . TRP A 1 94 ? 0.034 7.560 -1.702 1.00 85.62 94 TRP A C 1
ATOM 785 O O . TRP A 1 94 ? -1.146 7.332 -1.448 1.00 85.62 94 TRP A O 1
ATOM 795 N N . THR A 1 95 ? 0.882 7.952 -0.759 1.00 86.25 95 THR A N 1
ATOM 796 C CA . THR A 1 95 ? 0.514 8.028 0.658 1.00 86.25 95 THR A CA 1
ATOM 797 C C . THR A 1 95 ? -0.493 9.150 0.918 1.00 86.25 95 THR A C 1
ATOM 799 O O . THR A 1 95 ? -1.562 8.906 1.479 1.00 86.25 95 THR A O 1
ATOM 802 N N . ASP A 1 96 ? -0.195 10.367 0.456 1.00 90.12 96 ASP A N 1
ATOM 803 C CA . ASP A 1 96 ? -0.937 11.571 0.845 1.00 90.12 96 ASP A CA 1
ATOM 804 C C . ASP A 1 96 ? -2.209 11.781 0.029 1.00 90.12 96 ASP A C 1
ATOM 806 O O . ASP A 1 96 ? -3.182 12.345 0.533 1.00 90.12 96 ASP A O 1
ATOM 810 N N . ARG A 1 97 ? -2.231 11.336 -1.234 1.00 91.88 97 ARG A N 1
ATOM 811 C CA . ARG A 1 97 ? -3.376 11.561 -2.133 1.00 91.88 97 ARG A CA 1
ATOM 812 C C . ARG A 1 97 ? -4.261 10.337 -2.315 1.00 91.88 97 ARG A C 1
ATOM 814 O O . ARG A 1 97 ? -5.417 10.497 -2.707 1.00 91.88 97 ARG A O 1
ATOM 821 N N . ILE A 1 98 ? -3.749 9.137 -2.039 1.00 91.75 98 ILE A N 1
ATOM 822 C CA . ILE A 1 98 ? -4.494 7.887 -2.224 1.00 91.75 98 ILE A CA 1
ATOM 823 C C . ILE A 1 98 ? -4.723 7.196 -0.883 1.00 91.75 98 ILE A C 1
ATOM 825 O O . ILE A 1 98 ? -5.869 7.078 -0.459 1.00 91.75 98 ILE A O 1
ATOM 829 N N . LEU A 1 99 ? -3.660 6.766 -0.206 1.00 89.81 99 LEU A N 1
ATOM 830 C CA . LEU A 1 99 ? -3.770 5.850 0.924 1.00 89.81 99 LEU A CA 1
ATOM 831 C C . LEU A 1 99 ? -4.429 6.477 2.156 1.00 89.81 99 LEU A C 1
ATOM 833 O O . LEU A 1 99 ? -5.468 5.996 2.604 1.00 89.81 99 LEU A O 1
ATOM 837 N N . LEU A 1 100 ? -3.827 7.525 2.723 1.00 90.50 100 LEU A N 1
ATOM 838 C CA . LEU A 1 100 ? -4.324 8.143 3.954 1.00 90.50 100 LEU A CA 1
ATOM 839 C C . LEU A 1 100 ? -5.742 8.706 3.777 1.00 90.50 100 LEU A C 1
ATOM 841 O O . LEU A 1 100 ? -6.576 8.480 4.656 1.00 90.50 100 LEU A O 1
ATOM 845 N N . PRO A 1 101 ? -6.079 9.364 2.649 1.00 93.88 101 PRO A N 1
ATOM 846 C CA . PRO A 1 101 ? -7.458 9.747 2.376 1.00 93.88 101 PRO A CA 1
ATOM 847 C C . PRO A 1 101 ? -8.424 8.560 2.303 1.00 93.88 101 PRO A C 1
ATOM 849 O O . PRO A 1 101 ? -9.536 8.676 2.810 1.00 93.88 101 PRO A O 1
ATOM 852 N N . ALA A 1 102 ? -8.021 7.427 1.714 1.00 93.81 102 ALA A N 1
ATOM 853 C CA . ALA A 1 102 ? -8.882 6.247 1.631 1.00 93.81 102 ALA A CA 1
ATOM 854 C C . ALA A 1 102 ? -9.147 5.616 2.996 1.00 93.81 102 ALA A C 1
ATOM 856 O O . ALA A 1 102 ? -10.280 5.261 3.317 1.00 93.81 102 ALA A O 1
ATOM 857 N N . ILE A 1 103 ? -8.119 5.543 3.837 1.00 91.00 103 ILE A N 1
ATOM 858 C CA . ILE A 1 103 ? -8.252 5.053 5.209 1.00 91.00 103 ILE A CA 1
ATOM 859 C C . ILE A 1 103 ? -9.217 5.942 6.001 1.00 91.00 103 ILE A C 1
ATOM 861 O O . ILE A 1 103 ? -10.158 5.433 6.600 1.00 91.00 103 ILE A O 1
ATOM 865 N N . ARG A 1 104 ? -9.042 7.267 5.949 1.00 92.19 104 ARG A N 1
ATOM 866 C CA . ARG A 1 104 ? -9.920 8.223 6.649 1.00 92.19 104 ARG A CA 1
ATOM 867 C C . ARG A 1 104 ? -11.362 8.216 6.134 1.00 92.19 104 ARG A C 1
ATOM 869 O O . ARG A 1 104 ? -12.268 8.583 6.869 1.00 92.19 104 ARG A O 1
ATOM 876 N N . GLN A 1 105 ? -11.579 7.824 4.878 1.00 93.88 105 GLN A N 1
ATOM 877 C CA . GLN A 1 105 ? -12.915 7.715 4.292 1.00 93.88 105 GLN A CA 1
ATOM 878 C C . GLN A 1 105 ? -13.659 6.454 4.753 1.00 93.88 105 GLN A C 1
ATOM 880 O O . GLN A 1 105 ? -14.882 6.478 4.879 1.00 93.88 105 GLN A O 1
ATOM 885 N N . VAL A 1 106 ? -12.938 5.347 4.942 1.00 93.12 106 VAL A N 1
ATOM 886 C CA . VAL A 1 106 ? -13.528 4.024 5.198 1.00 93.12 106 VAL A CA 1
ATOM 887 C C . VAL A 1 106 ? -13.624 3.713 6.687 1.00 93.12 106 VAL A C 1
ATOM 889 O O . VAL A 1 106 ? -14.608 3.122 7.125 1.00 93.12 106 VAL A O 1
ATOM 892 N N . TYR A 1 107 ? -12.626 4.111 7.470 1.00 89.06 107 TYR A N 1
ATOM 893 C CA . TYR A 1 107 ? -12.580 3.822 8.898 1.00 89.06 107 TYR A CA 1
ATOM 894 C C . TYR A 1 107 ? -13.151 4.978 9.725 1.00 89.06 107 TYR A C 1
ATOM 896 O O . TYR A 1 107 ? -13.001 6.142 9.350 1.00 89.06 107 TYR A O 1
ATOM 904 N N . PRO A 1 108 ? -13.786 4.687 10.875 1.00 86.94 108 PRO A N 1
ATOM 905 C CA . PRO A 1 108 ? -14.263 5.728 11.775 1.00 86.94 108 PRO A CA 1
ATOM 906 C C . PRO A 1 108 ? -13.093 6.538 12.346 1.00 86.94 108 PRO A C 1
ATOM 908 O O . PRO A 1 108 ? -12.014 5.995 12.586 1.00 86.94 108 PRO A O 1
ATOM 911 N N . GLU A 1 109 ? -13.336 7.814 12.658 1.00 85.00 109 GLU A N 1
ATOM 912 C CA . GLU A 1 109 ? -12.325 8.734 13.210 1.00 85.00 109 GLU A CA 1
ATOM 913 C C . GLU A 1 109 ? -11.600 8.146 14.434 1.00 85.00 109 GLU A C 1
ATOM 915 O O . GLU A 1 109 ? -10.382 8.242 14.562 1.00 85.00 109 GLU A O 1
ATOM 920 N N . SER A 1 110 ? -12.335 7.437 15.296 1.00 84.38 110 SER A N 1
ATOM 921 C CA . SER A 1 110 ? -11.777 6.778 16.482 1.00 84.38 110 SER A CA 1
ATOM 922 C C . SER A 1 110 ? -10.713 5.724 16.161 1.00 84.38 110 SER A C 1
ATOM 924 O O . SER A 1 110 ? -9.828 5.495 16.979 1.00 84.38 110 SER A O 1
ATOM 926 N N . ALA A 1 111 ? -10.792 5.075 14.997 1.00 80.19 111 ALA A N 1
ATOM 927 C CA . ALA A 1 111 ? -9.812 4.083 14.557 1.00 80.19 111 ALA A CA 1
ATOM 928 C C . ALA A 1 111 ? -8.586 4.735 13.897 1.00 80.19 111 ALA A C 1
ATOM 930 O O . ALA A 1 111 ? -7.482 4.199 13.983 1.00 80.19 111 ALA A O 1
ATOM 931 N N . VAL A 1 112 ? -8.757 5.902 13.267 1.00 84.19 112 VAL A N 1
ATOM 932 C CA . VAL A 1 112 ? -7.697 6.574 12.496 1.00 84.19 112 VAL A CA 1
ATOM 933 C C . VAL A 1 112 ? -6.994 7.699 13.255 1.00 84.19 112 VAL A C 1
ATOM 935 O O . VAL A 1 112 ? -6.003 8.223 12.759 1.00 84.19 112 VAL A O 1
ATOM 938 N N . GLN A 1 113 ? -7.428 8.036 14.473 1.00 82.38 113 GLN A N 1
ATOM 939 C CA . GLN A 1 113 ? -6.868 9.138 15.273 1.00 82.38 113 GLN A CA 1
ATOM 940 C C . GLN A 1 113 ? -5.350 9.041 15.536 1.00 82.38 113 GLN A C 1
ATOM 942 O O . GLN A 1 113 ? -4.698 10.046 15.809 1.00 82.38 113 GLN A O 1
ATOM 947 N N . HIS A 1 114 ? -4.776 7.835 15.477 1.00 79.00 114 HIS A N 1
ATOM 948 C CA . HIS A 1 114 ? -3.340 7.592 15.665 1.00 79.00 114 HIS A CA 1
ATOM 949 C C . HIS A 1 114 ? -2.563 7.487 14.346 1.00 79.00 114 HIS A C 1
ATOM 951 O O . HIS A 1 114 ?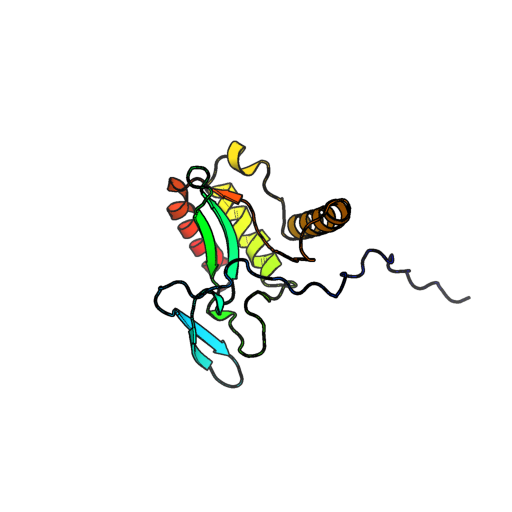 -1.350 7.276 14.360 1.00 79.00 114 HIS A O 1
ATOM 957 N N . PHE A 1 115 ? -3.244 7.602 13.204 1.00 80.50 115 PHE A N 1
ATOM 958 C CA . PHE A 1 115 ? -2.605 7.499 11.903 1.00 80.50 115 PHE A CA 1
ATOM 959 C C . PHE A 1 115 ? -1.853 8.797 11.593 1.00 80.50 115 PHE A C 1
ATOM 961 O O . PHE A 1 115 ? -2.314 9.890 11.930 1.00 80.50 115 PHE A O 1
ATOM 968 N N . PRO A 1 116 ? -0.692 8.701 10.930 1.00 84.62 116 PRO A N 1
ATOM 969 C CA . PRO A 1 116 ? 0.070 9.872 10.534 1.00 84.62 116 PRO A CA 1
ATOM 970 C C . PRO A 1 116 ? -0.735 10.750 9.568 1.00 84.62 116 PRO A C 1
ATOM 972 O O . PRO A 1 116 ? -1.575 10.276 8.797 1.00 84.62 116 PRO A O 1
ATOM 975 N N . ALA A 1 117 ? -0.464 12.052 9.607 1.00 85.62 117 ALA A N 1
ATOM 976 C CA . ALA A 1 117 ? -1.106 13.039 8.755 1.00 85.62 117 ALA A CA 1
ATOM 977 C C . ALA A 1 117 ? -0.648 12.921 7.294 1.00 85.62 117 ALA A C 1
ATOM 979 O O . ALA A 1 117 ? -1.487 13.079 6.402 1.00 85.62 117 ALA A O 1
ATOM 980 N N . SER A 1 118 ? 0.640 12.614 7.080 1.00 86.44 118 SER A N 1
ATOM 981 C CA . SER A 1 118 ? 1.319 12.615 5.779 1.00 86.44 118 SER A CA 1
ATOM 982 C C . SER A 1 118 ? 2.506 11.638 5.698 1.00 86.44 118 SER A C 1
ATOM 984 O O . SER A 1 118 ? 2.989 11.125 6.714 1.00 86.44 118 SER A O 1
ATOM 986 N N . ALA A 1 119 ? 3.022 11.439 4.484 1.00 82.25 119 ALA A N 1
ATOM 987 C CA . ALA A 1 119 ? 4.272 10.745 4.179 1.00 82.25 119 ALA A CA 1
ATOM 988 C C . ALA A 1 119 ? 5.473 11.351 4.918 1.00 82.25 119 ALA A C 1
ATOM 990 O O . ALA A 1 119 ? 6.322 10.617 5.420 1.00 82.25 119 ALA A O 1
ATOM 991 N N . GLU A 1 120 ? 5.518 12.679 5.037 1.00 83.12 120 GLU A N 1
ATOM 992 C CA . GLU A 1 120 ? 6.546 13.383 5.810 1.00 83.12 120 GLU A CA 1
ATOM 993 C C . GLU A 1 120 ? 6.488 12.987 7.289 1.00 83.12 120 GLU A C 1
ATOM 995 O O . GLU A 1 120 ? 7.512 12.644 7.878 1.00 83.12 120 GLU A O 1
ATOM 1000 N N . GLN A 1 121 ? 5.292 12.944 7.887 1.00 81.12 121 GLN A N 1
ATOM 1001 C CA . GLN A 1 121 ? 5.148 12.509 9.275 1.00 81.12 121 GLN A CA 1
ATOM 1002 C C . GLN A 1 121 ? 5.537 11.035 9.457 1.00 81.12 121 GLN A C 1
ATOM 1004 O O . GLN A 1 121 ? 6.141 10.690 10.471 1.00 81.12 121 GLN A O 1
ATOM 1009 N N . ILE A 1 122 ? 5.250 10.169 8.479 1.00 77.56 122 ILE A N 1
ATOM 1010 C CA . ILE A 1 122 ? 5.727 8.775 8.484 1.00 77.56 122 ILE A CA 1
ATOM 1011 C C . ILE A 1 122 ? 7.259 8.732 8.492 1.00 77.56 122 ILE A C 1
ATOM 1013 O O . ILE A 1 122 ? 7.842 8.022 9.311 1.00 77.56 122 ILE A O 1
ATOM 1017 N N . ALA A 1 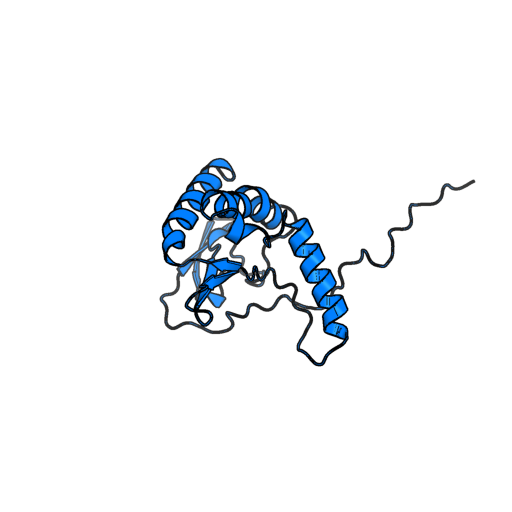123 ? 7.913 9.519 7.635 1.00 76.62 123 ALA A N 1
ATOM 1018 C CA . ALA A 1 123 ? 9.370 9.584 7.568 1.00 76.62 123 ALA A CA 1
ATOM 1019 C C . ALA A 1 123 ? 9.991 10.116 8.873 1.00 76.62 123 ALA A C 1
ATOM 1021 O O . ALA A 1 123 ? 10.974 9.557 9.364 1.00 76.62 123 ALA A O 1
ATOM 1022 N N . LEU A 1 124 ? 9.392 11.148 9.476 1.00 74.50 124 LEU A N 1
ATOM 1023 C CA . LEU A 1 124 ? 9.824 11.699 10.764 1.00 74.50 124 LEU A CA 1
ATOM 1024 C C . LEU A 1 124 ? 9.658 10.688 11.904 1.00 74.50 124 LEU A C 1
ATOM 1026 O O . LEU A 1 124 ? 10.592 10.499 12.682 1.00 74.50 124 LEU A O 1
ATOM 1030 N N . ASN A 1 125 ? 8.517 9.996 11.973 1.00 74.62 125 ASN A N 1
ATOM 1031 C CA . ASN A 1 125 ? 8.268 8.953 12.970 1.00 74.62 125 ASN A CA 1
ATOM 1032 C C . ASN A 1 125 ? 9.271 7.797 12.834 1.00 74.62 125 ASN A C 1
ATOM 1034 O O . ASN A 1 125 ? 9.813 7.336 13.837 1.00 74.62 125 ASN A O 1
ATOM 1038 N N . ALA A 1 126 ? 9.564 7.362 11.604 1.00 67.75 126 ALA A N 1
ATOM 1039 C CA . ALA A 1 126 ? 10.560 6.325 11.340 1.00 67.75 126 ALA A CA 1
ATOM 1040 C C . ALA A 1 126 ? 11.974 6.773 11.753 1.00 67.75 126 ALA A C 1
ATOM 1042 O O . ALA A 1 126 ? 12.708 6.019 12.393 1.00 67.75 126 ALA A O 1
ATOM 1043 N N . SER A 1 127 ? 12.345 8.021 11.449 1.00 67.69 127 SER A N 1
ATOM 1044 C CA . SER A 1 127 ? 13.627 8.597 11.864 1.00 67.69 127 SER A CA 1
ATOM 1045 C C . SER A 1 127 ? 13.742 8.719 13.388 1.00 67.69 127 SER A C 1
ATOM 1047 O O . SER A 1 127 ? 14.805 8.441 13.942 1.00 67.69 127 SER A O 1
ATOM 1049 N N . ALA A 1 128 ? 12.673 9.121 14.080 1.00 67.12 128 ALA A N 1
ATOM 1050 C CA . ALA A 1 128 ? 12.645 9.208 15.540 1.00 67.12 128 ALA A CA 1
ATOM 1051 C C . ALA A 1 128 ? 12.777 7.821 16.182 1.00 67.12 128 ALA A C 1
ATOM 1053 O O . ALA A 1 128 ? 13.673 7.613 16.999 1.00 67.12 128 ALA A O 1
ATOM 1054 N N . ALA A 1 129 ? 11.986 6.844 15.725 1.00 66.19 129 ALA A N 1
ATOM 1055 C CA . ALA A 1 129 ? 12.072 5.456 16.176 1.00 66.19 129 ALA A CA 1
ATOM 1056 C C . ALA A 1 129 ? 13.474 4.861 15.959 1.00 66.19 129 ALA A C 1
ATOM 1058 O O . ALA A 1 129 ? 13.968 4.106 16.795 1.00 66.19 129 ALA A O 1
ATOM 1059 N N . GLN A 1 130 ? 14.163 5.237 14.877 1.00 62.69 130 GLN A N 1
ATOM 1060 C CA . GLN A 1 130 ? 15.553 4.843 14.652 1.00 62.69 130 GLN A CA 1
ATOM 1061 C C . GLN A 1 130 ? 16.506 5.451 15.691 1.00 62.69 130 GLN A C 1
ATOM 1063 O O . GLN A 1 130 ? 17.430 4.775 16.144 1.00 62.69 130 GLN A O 1
ATOM 1068 N N . VAL A 1 131 ? 16.334 6.727 16.041 1.00 63.62 131 VAL A N 1
ATOM 1069 C CA . VAL A 1 131 ? 17.165 7.403 17.050 1.00 63.62 131 VAL A CA 1
ATOM 1070 C C . VAL A 1 131 ? 16.914 6.817 18.441 1.00 63.62 131 VAL A C 1
ATOM 1072 O O . VAL A 1 131 ? 17.872 6.565 19.165 1.00 63.62 131 VAL A O 1
ATOM 1075 N N . GLU A 1 132 ? 15.659 6.534 18.782 1.00 64.38 132 GLU A N 1
ATOM 1076 C CA . GLU A 1 132 ? 15.245 5.946 20.062 1.00 64.38 132 GLU A CA 1
ATOM 1077 C C . GLU A 1 132 ? 15.649 4.466 20.186 1.00 64.38 132 GLU A C 1
ATOM 1079 O O . GLU A 1 132 ? 16.165 4.033 21.217 1.00 64.38 132 GLU A O 1
ATOM 1084 N N . GLY A 1 133 ? 15.510 3.689 19.107 1.00 54.28 133 GLY A N 1
ATOM 1085 C CA . GLY A 1 133 ? 15.901 2.278 19.040 1.00 54.28 133 GLY A CA 1
ATOM 1086 C C . GLY A 1 133 ? 17.406 2.039 19.199 1.00 54.28 133 GLY A C 1
ATOM 1087 O O . GLY A 1 133 ? 17.820 0.942 19.569 1.00 54.28 133 GLY A O 1
ATOM 1088 N N . ARG A 1 134 ? 18.244 3.072 19.020 1.00 51.59 134 ARG A N 1
ATOM 1089 C CA . ARG A 1 134 ? 19.685 3.017 19.339 1.00 51.59 134 ARG A CA 1
ATOM 1090 C C . ARG A 1 134 ? 19.969 2.900 20.846 1.00 51.59 134 ARG A C 1
ATOM 1092 O O . ARG A 1 134 ? 21.124 2.696 21.212 1.00 51.59 134 ARG A O 1
ATOM 1099 N N . SER A 1 135 ? 18.960 3.004 21.717 1.00 45.59 135 SER A N 1
ATOM 1100 C CA . SER A 1 135 ? 19.089 2.827 23.173 1.00 45.59 135 SER A CA 1
ATOM 1101 C C . SER A 1 135 ? 18.804 1.400 23.681 1.00 45.59 135 SER A C 1
ATOM 1103 O O . SER A 1 135 ? 18.921 1.164 24.882 1.00 45.59 135 SER A O 1
ATOM 1105 N N . GLY A 1 136 ? 18.479 0.434 22.809 1.00 40.75 136 GLY A N 1
ATOM 1106 C CA . GLY A 1 136 ? 18.228 -0.971 23.175 1.00 40.75 136 GLY A CA 1
ATOM 1107 C C . GLY A 1 136 ? 18.852 -1.982 22.197 1.00 40.75 136 GLY A C 1
ATOM 1108 O O . GLY A 1 136 ? 19.255 -1.610 21.096 1.00 40.75 136 GLY A O 1
ATOM 1109 N N . PRO A 1 137 ? 18.975 -3.272 22.571 1.00 38.56 137 PRO A N 1
ATOM 1110 C CA . PRO A 1 137 ? 19.569 -4.280 21.703 1.00 38.56 137 PRO A CA 1
ATOM 1111 C C . PRO A 1 137 ? 18.532 -4.774 20.686 1.00 38.56 137 PRO A C 1
ATOM 1113 O O . PRO A 1 137 ? 17.805 -5.723 20.966 1.00 38.56 137 PRO A O 1
ATOM 1116 N N . GLN A 1 138 ? 18.459 -4.158 19.501 1.00 42.25 138 GLN A N 1
ATOM 1117 C CA . GLN A 1 138 ? 17.712 -4.722 18.372 1.00 42.25 138 GLN A CA 1
ATOM 1118 C C . GLN A 1 138 ? 18.270 -4.343 16.991 1.00 42.25 138 GLN A C 1
ATOM 1120 O O . GLN A 1 138 ? 19.043 -3.405 16.813 1.00 42.25 138 GLN A O 1
ATOM 1125 N N . ILE A 1 139 ? 17.921 -5.211 16.045 1.00 35.72 139 ILE A N 1
ATOM 1126 C CA . ILE A 1 139 ? 18.511 -5.484 14.733 1.00 35.72 139 ILE A CA 1
ATOM 1127 C C . ILE A 1 139 ? 18.343 -4.299 13.777 1.00 35.72 139 ILE A C 1
ATOM 1129 O O . ILE A 1 139 ? 17.219 -3.980 13.428 1.00 35.72 139 ILE A O 1
ATOM 1133 N N . GLY A 1 140 ? 19.467 -3.759 13.288 1.00 31.97 140 GLY A N 1
ATOM 1134 C CA . GLY A 1 140 ? 19.622 -3.173 11.947 1.00 31.97 140 GLY A CA 1
ATOM 1135 C C . GLY A 1 140 ? 18.831 -1.892 11.603 1.00 31.97 140 GLY A C 1
ATOM 1136 O O . GLY A 1 140 ? 17.662 -1.752 11.942 1.00 31.97 140 GLY A O 1
ATOM 1137 N N . PRO A 1 141 ? 19.422 -0.934 10.864 1.00 35.41 141 PRO A N 1
ATOM 1138 C CA . PRO A 1 141 ? 18.698 0.247 10.412 1.00 35.41 141 PRO A CA 1
ATOM 1139 C C . PRO A 1 141 ? 17.752 -0.154 9.281 1.00 35.41 141 PRO A C 1
ATOM 1141 O O . PRO A 1 141 ? 18.216 -0.508 8.198 1.00 35.41 141 PRO A O 1
ATOM 1144 N N . THR A 1 142 ? 16.446 -0.075 9.521 1.00 40.97 142 THR A N 1
ATOM 1145 C CA . THR A 1 142 ? 15.453 -0.392 8.498 1.00 40.97 142 THR A CA 1
ATOM 1146 C C . THR A 1 142 ? 14.639 0.859 8.210 1.00 40.97 142 THR A C 1
ATOM 1148 O O . THR A 1 142 ? 13.850 1.295 9.042 1.00 40.97 142 THR A O 1
ATOM 1151 N N . TYR A 1 143 ? 14.832 1.448 7.026 1.00 44.69 143 TYR A N 1
ATOM 1152 C CA . TYR A 1 143 ? 13.874 2.386 6.428 1.00 44.69 143 TYR A CA 1
ATOM 1153 C C . TYR A 1 143 ? 12.645 1.597 5.988 1.00 44.69 143 TYR A C 1
ATOM 1155 O O . TYR A 1 143 ? 12.316 1.497 4.807 1.00 44.69 143 TYR A O 1
ATOM 1163 N N . ASN A 1 144 ? 12.020 0.936 6.948 1.00 46.81 144 ASN A N 1
ATOM 1164 C CA . ASN A 1 144 ? 10.758 0.304 6.719 1.00 46.81 144 ASN A CA 1
ATOM 1165 C C . ASN A 1 144 ? 9.752 1.437 6.627 1.00 46.81 144 ASN A C 1
ATOM 1167 O O . ASN A 1 144 ? 9.395 2.064 7.621 1.00 46.81 144 ASN A O 1
ATOM 1171 N N . HIS A 1 145 ? 9.257 1.660 5.417 1.00 52.50 145 HIS A N 1
ATOM 1172 C CA . HIS A 1 145 ? 7.923 2.201 5.202 1.00 52.50 145 HIS A CA 1
ATOM 1173 C C . HIS A 1 145 ? 6.884 1.164 5.691 1.00 52.50 145 HIS A C 1
ATOM 1175 O O . HIS A 1 145 ? 5.946 0.832 4.970 1.00 52.50 145 HIS A O 1
ATOM 1181 N N . ASP A 1 146 ? 7.110 0.577 6.875 1.00 54.47 146 ASP A N 1
ATOM 1182 C CA . ASP A 1 146 ? 6.199 -0.347 7.521 1.00 54.47 146 ASP A CA 1
ATOM 1183 C C . ASP A 1 146 ? 5.107 0.513 8.118 1.00 54.47 146 ASP A C 1
ATOM 1185 O O . ASP A 1 146 ? 5.225 1.136 9.177 1.00 54.47 146 ASP A O 1
ATOM 1189 N N . LEU A 1 147 ? 4.022 0.574 7.374 1.00 64.00 147 LEU A N 1
ATOM 1190 C CA . LEU A 1 147 ? 2.795 1.144 7.850 1.00 64.00 147 LEU A CA 1
ATOM 1191 C C . LEU A 1 147 ? 2.220 0.101 8.815 1.00 64.00 147 LEU A C 1
ATOM 1193 O O . LEU A 1 147 ? 1.595 -0.865 8.408 1.00 64.00 147 LEU A O 1
ATOM 1197 N N . HIS A 1 148 ? 2.509 0.204 10.111 1.00 68.06 148 HIS A N 1
ATOM 1198 C CA . HIS A 1 148 ? 1.997 -0.743 11.112 1.00 68.06 148 HIS A CA 1
ATOM 1199 C C . HIS A 1 148 ? 0.557 -0.399 11.516 1.00 68.06 148 HIS A C 1
ATOM 1201 O O . HIS A 1 148 ? 0.260 -0.141 12.681 1.00 68.06 148 HIS A O 1
ATOM 1207 N N . TYR A 1 149 ? -0.344 -0.346 10.539 1.00 74.12 149 TYR A N 1
ATOM 1208 C CA . TYR A 1 149 ? -1.748 -0.044 10.785 1.00 74.12 149 TYR A CA 1
ATOM 1209 C C . TYR A 1 149 ? -2.494 -1.277 11.286 1.00 74.12 149 TYR A C 1
ATOM 1211 O O . TYR A 1 149 ? -2.380 -2.348 10.697 1.00 74.12 149 TYR A O 1
ATOM 1219 N N . ASN A 1 150 ? -3.288 -1.117 12.345 1.00 78.56 150 ASN A N 1
ATOM 1220 C CA . ASN A 1 150 ? -4.245 -2.135 12.770 1.00 78.56 150 ASN A CA 1
ATOM 1221 C C . ASN A 1 150 ? -5.556 -1.900 12.020 1.00 78.56 150 ASN A C 1
ATOM 1223 O O . ASN A 1 150 ? -6.194 -0.863 12.186 1.00 78.56 150 ASN A O 1
ATOM 1227 N N . LEU A 1 151 ? -5.914 -2.842 11.152 1.00 81.69 151 LEU A N 1
ATOM 1228 C CA . LEU A 1 151 ? -7.019 -2.709 10.209 1.00 81.69 151 LEU A CA 1
ATOM 1229 C C . LEU A 1 151 ? -8.158 -3.658 10.580 1.00 81.69 151 LEU A C 1
ATOM 1231 O O . LEU A 1 151 ? -7.933 -4.833 10.887 1.00 81.69 151 LEU A O 1
ATOM 1235 N N . GLN A 1 152 ? -9.392 -3.164 10.497 1.00 85.00 152 GLN A N 1
ATOM 1236 C CA . GLN A 1 152 ? -10.583 -4.001 10.638 1.00 85.00 152 GLN A CA 1
ATOM 1237 C C . GLN A 1 152 ? -10.797 -4.787 9.342 1.00 85.00 152 GLN A C 1
ATOM 1239 O O . GLN A 1 152 ? -10.977 -4.221 8.263 1.00 85.00 152 GLN A O 1
ATOM 1244 N N . GLY A 1 153 ? -10.716 -6.116 9.443 1.00 84.44 153 GLY A N 1
ATOM 1245 C CA . GLY A 1 153 ? -10.690 -7.004 8.278 1.00 84.44 153 GLY A CA 1
ATOM 1246 C C . GLY A 1 153 ? -11.946 -6.940 7.406 1.00 84.44 153 GLY A C 1
ATOM 1247 O O . GLY A 1 153 ? -11.860 -7.096 6.191 1.00 84.44 153 GLY A O 1
ATOM 1248 N N . ASP A 1 154 ? -13.101 -6.667 8.009 1.00 89.19 154 ASP A N 1
AT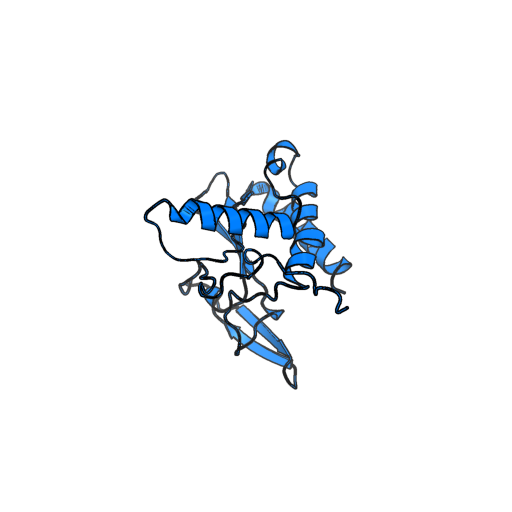OM 1249 C CA . ASP A 1 154 ? -14.394 -6.510 7.336 1.00 89.19 154 ASP A CA 1
ATOM 1250 C C . ASP A 1 154 ? -14.453 -5.268 6.430 1.00 89.19 154 ASP A C 1
ATOM 1252 O O . ASP A 1 154 ? -15.181 -5.267 5.438 1.00 89.19 154 ASP A O 1
ATOM 1256 N N . GLN A 1 155 ? -13.637 -4.247 6.709 1.00 90.25 155 GLN A N 1
ATOM 1257 C CA . GLN A 1 155 ? -13.576 -3.004 5.934 1.00 90.25 155 GLN A CA 1
ATOM 1258 C C . GLN A 1 155 ? -12.529 -3.027 4.810 1.00 90.25 155 GLN A C 1
ATOM 1260 O O . GLN A 1 155 ? -12.491 -2.116 3.980 1.00 90.25 155 GLN A O 1
ATOM 1265 N N . LEU A 1 156 ? -11.699 -4.075 4.709 1.00 90.00 156 LEU A N 1
ATOM 1266 C CA . LEU A 1 156 ? -10.646 -4.156 3.686 1.00 90.00 156 LEU A CA 1
ATOM 1267 C C . LEU A 1 156 ? -11.182 -4.091 2.253 1.00 90.00 156 LEU A C 1
ATOM 1269 O O . LEU A 1 156 ? -10.538 -3.504 1.385 1.00 90.00 156 LEU A O 1
ATOM 1273 N N . GLY A 1 157 ? -12.359 -4.669 1.997 1.00 92.94 157 GLY A N 1
ATOM 1274 C CA . GLY A 1 157 ? -12.991 -4.607 0.678 1.00 92.94 157 GLY A CA 1
ATOM 1275 C C . GLY A 1 157 ? -13.368 -3.177 0.281 1.00 92.94 157 GLY A C 1
ATOM 1276 O O . GLY A 1 157 ? -13.085 -2.751 -0.839 1.00 92.94 157 GLY A O 1
ATOM 1277 N N . ALA A 1 158 ? -13.951 -2.419 1.215 1.00 94.81 158 ALA A N 1
ATOM 1278 C CA . ALA A 1 158 ? -14.302 -1.015 1.011 1.00 94.81 158 ALA A CA 1
ATOM 1279 C C . ALA A 1 158 ? -13.050 -0.141 0.853 1.00 94.81 158 ALA A C 1
ATOM 1281 O O . ALA A 1 158 ? -12.987 0.686 -0.057 1.00 94.81 158 ALA A O 1
ATOM 1282 N N . LEU A 1 159 ? -12.021 -0.385 1.673 1.00 93.44 159 LEU A N 1
ATOM 1283 C CA . LEU A 1 159 ? -10.726 0.284 1.564 1.00 93.44 159 LEU A CA 1
ATOM 1284 C C . LEU A 1 159 ? -10.094 0.064 0.188 1.00 93.44 159 LEU A C 1
ATOM 1286 O O . LEU A 1 159 ? -9.671 1.023 -0.455 1.00 93.44 159 LEU A O 1
ATOM 1290 N N . TRP A 1 160 ? -10.038 -1.185 -0.278 1.00 94.06 160 TRP A N 1
ATOM 1291 C CA . TRP A 1 160 ? -9.459 -1.495 -1.581 1.00 94.06 160 TRP A CA 1
ATOM 1292 C C . TRP A 1 160 ? -10.226 -0.815 -2.716 1.00 94.06 160 TRP A C 1
ATOM 1294 O O . TRP A 1 160 ? -9.610 -0.249 -3.618 1.00 94.06 160 TRP A O 1
ATOM 1304 N N . HIS A 1 161 ? -11.559 -0.804 -2.641 1.00 95.50 161 HIS A N 1
ATOM 1305 C CA . HIS A 1 161 ? -12.390 -0.109 -3.615 1.00 95.50 161 HIS A CA 1
ATOM 1306 C C . HIS A 1 161 ? -12.081 1.396 -3.671 1.00 95.50 161 HIS A C 1
ATOM 1308 O O . HIS A 1 161 ? -11.866 1.931 -4.760 1.00 95.50 161 HIS A O 1
ATOM 1314 N N . ASP A 1 162 ? -11.999 2.071 -2.521 1.00 95.62 162 ASP A N 1
ATOM 1315 C CA . ASP A 1 162 ? -11.707 3.508 -2.462 1.00 95.62 162 ASP A CA 1
ATOM 1316 C C . ASP A 1 162 ? -10.286 3.828 -2.965 1.00 95.62 162 ASP A C 1
ATOM 1318 O O . ASP A 1 162 ? -10.094 4.763 -3.747 1.00 95.62 162 ASP A O 1
ATOM 1322 N N . ILE A 1 163 ? -9.296 2.989 -2.625 1.00 93.06 163 ILE A N 1
ATOM 1323 C CA . ILE A 1 163 ? -7.933 3.076 -3.176 1.00 93.06 163 ILE A CA 1
ATOM 1324 C C . ILE A 1 163 ? -7.968 3.004 -4.706 1.00 93.06 163 ILE A C 1
ATOM 1326 O O . ILE A 1 163 ? -7.352 3.841 -5.367 1.00 93.06 163 ILE A O 1
ATOM 1330 N N . GLN A 1 164 ? -8.693 2.043 -5.285 1.00 93.12 164 GLN A N 1
ATOM 1331 C CA . GLN A 1 164 ? -8.791 1.900 -6.739 1.00 93.12 164 GLN A CA 1
ATOM 1332 C C . GLN A 1 164 ? -9.400 3.142 -7.400 1.00 93.12 164 GLN A C 1
ATOM 1334 O O . GLN A 1 164 ? -8.867 3.605 -8.408 1.00 93.12 164 GLN A O 1
ATOM 1339 N N . GLN A 1 165 ? -10.463 3.716 -6.824 1.00 94.50 165 GLN A N 1
ATOM 1340 C CA . GLN A 1 165 ? -11.057 4.950 -7.351 1.00 94.50 165 GLN A CA 1
ATOM 1341 C C . GLN A 1 165 ? -10.048 6.101 -7.335 1.00 94.50 165 GLN A C 1
ATOM 1343 O O . GLN A 1 165 ? -9.857 6.783 -8.340 1.00 94.50 165 GLN A O 1
ATOM 1348 N N . ARG A 1 166 ? -9.331 6.293 -6.224 1.00 94.00 166 ARG A N 1
ATOM 1349 C CA . ARG A 1 166 ? -8.332 7.365 -6.112 1.00 94.00 166 ARG A CA 1
ATOM 1350 C C . ARG A 1 166 ? -7.153 7.177 -7.055 1.00 94.00 166 ARG A C 1
ATOM 1352 O O . ARG A 1 166 ? -6.691 8.164 -7.620 1.00 94.00 166 ARG A O 1
ATOM 1359 N N . VAL A 1 167 ? -6.684 5.943 -7.257 1.00 89.38 167 VAL A N 1
ATOM 1360 C CA . VAL A 1 167 ? -5.618 5.646 -8.228 1.00 89.38 167 VAL A CA 1
ATOM 1361 C C . VAL A 1 167 ? -6.027 6.114 -9.622 1.00 89.38 167 VAL A C 1
ATOM 1363 O O . VAL A 1 167 ? -5.251 6.826 -10.248 1.00 89.38 167 VAL A O 1
ATOM 1366 N N . LEU A 1 168 ? -7.252 5.810 -10.066 1.00 88.75 168 LEU A N 1
ATOM 1367 C CA . LEU A 1 168 ? -7.762 6.248 -11.373 1.00 88.75 168 LEU A CA 1
ATOM 1368 C C . LEU A 1 168 ? -7.826 7.777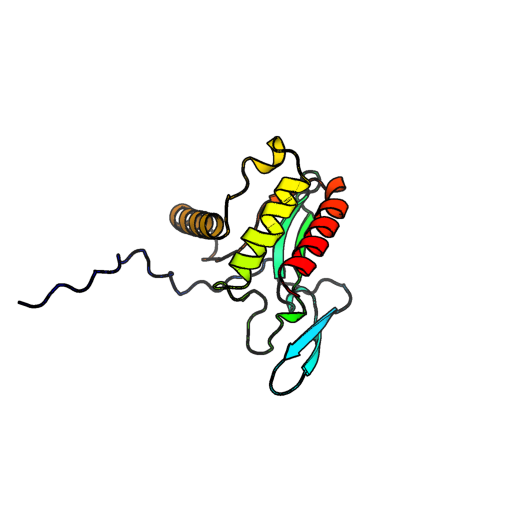 -11.515 1.00 88.75 168 LEU A C 1
ATOM 1370 O O . LEU A 1 168 ? -7.676 8.304 -12.613 1.00 88.75 168 LEU A O 1
ATOM 1374 N N . HIS A 1 169 ? -8.047 8.499 -10.414 1.00 88.38 169 HIS A N 1
ATOM 1375 C CA . HIS A 1 169 ? -8.082 9.962 -10.414 1.00 88.38 169 HIS A CA 1
ATOM 1376 C C . HIS A 1 169 ? -6.695 10.620 -10.331 1.00 88.38 169 HIS A C 1
ATOM 1378 O O . HIS A 1 169 ? -6.527 11.741 -10.809 1.00 88.38 169 HIS A O 1
ATOM 1384 N N . VAL A 1 170 ? -5.719 9.974 -9.687 1.00 85.06 170 VAL A N 1
ATOM 1385 C CA . VAL A 1 170 ? -4.387 10.546 -9.413 1.00 85.06 170 VAL A CA 1
ATOM 1386 C C . VAL A 1 170 ? -3.349 10.128 -10.458 1.00 85.06 170 VAL A C 1
ATOM 1388 O O . VAL A 1 170 ? -2.484 10.934 -10.797 1.00 85.06 170 VAL A O 1
ATOM 1391 N N . PHE A 1 171 ? -3.449 8.905 -10.982 1.00 77.88 171 PHE A N 1
ATOM 1392 C CA . PHE A 1 171 ? -2.554 8.327 -11.985 1.00 77.88 171 PHE A CA 1
ATOM 1393 C C . PHE A 1 171 ? -3.365 7.895 -13.225 1.00 77.88 171 PHE A C 1
ATOM 1395 O O . PHE A 1 171 ? -3.767 6.732 -13.301 1.00 77.88 171 PHE A O 1
ATOM 1402 N N . PRO A 1 172 ? -3.659 8.824 -14.154 1.00 59.53 172 PRO A N 1
ATOM 1403 C CA . PRO A 1 172 ? -4.404 8.532 -15.380 1.00 59.53 172 PRO A CA 1
ATOM 1404 C C . PRO A 1 172 ? -3.593 7.747 -16.422 1.00 59.53 172 PRO A C 1
ATOM 1406 O O . PRO A 1 172 ? -2.345 7.873 -16.440 1.00 59.53 172 PRO A O 1
#

Sequence (172 aa):
MLVDSPQVLPWLQPASNGKPVSNLQGSLHLDRISVHWHDDRPRTARRSLHQTPHLSFGRLENFPEVEIYLLFPHLYRPSRDHWDIPVEDYYTTWTDRILLPAIRQVYPESAVQHFPASAEQIALNASAAQVEGRSGPQIGPTYNHDLHYNLQGDQLGALWHDIQQRVLHVFP